Protein AF-A0A2V9VIH8-F1 (afdb_monomer_lite)

Structure (mmCIF, N/CA/C/O backbone):
data_AF-A0A2V9VIH8-F1
#
_entry.id   AF-A0A2V9VIH8-F1
#
loop_
_atom_site.group_PDB
_atom_site.id
_atom_site.type_symbol
_atom_site.label_atom_id
_atom_site.label_alt_id
_atom_site.label_comp_id
_atom_site.label_asym_id
_atom_site.label_entity_id
_atom_site.label_seq_id
_atom_site.pdbx_PDB_ins_code
_atom_site.Cartn_x
_atom_site.Cartn_y
_atom_site.Cartn_z
_atom_site.occupancy
_atom_site.B_iso_or_equiv
_atom_site.auth_seq_id
_atom_site.auth_comp_id
_atom_site.auth_asym_id
_atom_site.auth_atom_id
_atom_site.pdbx_PDB_model_num
ATOM 1 N N . MET A 1 1 ? -37.796 30.648 42.350 1.00 50.91 1 MET A N 1
ATOM 2 C CA . MET A 1 1 ? -36.746 29.745 41.835 1.00 50.91 1 MET A CA 1
ATOM 3 C C . MET A 1 1 ? -37.435 28.650 41.040 1.00 50.91 1 MET A C 1
ATOM 5 O O . MET A 1 1 ? -38.075 27.804 41.642 1.00 50.91 1 MET A O 1
ATOM 9 N N . CYS A 1 2 ? -37.424 28.723 39.710 1.00 44.06 2 CYS A N 1
ATOM 10 C CA . CYS A 1 2 ? -37.991 27.681 38.855 1.00 44.06 2 CYS A CA 1
ATOM 11 C C . CYS A 1 2 ? -36.970 27.425 37.746 1.00 44.06 2 CYS A C 1
ATOM 13 O O . CYS A 1 2 ? -36.815 28.237 36.836 1.00 44.06 2 CYS A O 1
ATOM 15 N N . SER A 1 3 ? -36.171 26.375 37.937 1.00 59.47 3 SER A N 1
ATOM 16 C CA . SER A 1 3 ? -35.103 25.967 37.030 1.00 59.47 3 SER A CA 1
ATOM 17 C C . SER A 1 3 ? -35.694 25.474 35.716 1.00 59.47 3 SER A C 1
ATOM 19 O O . SER A 1 3 ? -36.414 24.478 35.688 1.00 59.47 3 SER A O 1
ATOM 21 N N . LEU A 1 4 ? -35.354 26.158 34.627 1.00 59.91 4 LEU A N 1
ATOM 22 C CA . LEU A 1 4 ? -35.606 25.700 33.267 1.00 59.91 4 LEU A CA 1
ATOM 23 C C . LEU A 1 4 ? -34.530 24.669 32.905 1.00 59.91 4 LEU A C 1
ATOM 25 O O . LEU A 1 4 ? -33.389 25.014 32.608 1.00 59.91 4 LEU A O 1
ATOM 29 N N . LEU A 1 5 ? -34.892 23.391 32.983 1.00 57.50 5 LEU A N 1
ATOM 30 C CA . LEU A 1 5 ? -34.096 22.285 32.460 1.00 57.50 5 LE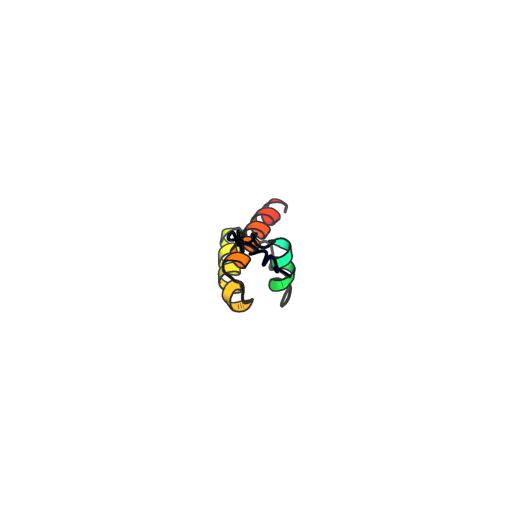U A CA 1
ATOM 31 C C . LEU A 1 5 ? -34.238 22.273 30.932 1.00 57.50 5 LEU A C 1
ATOM 33 O O . LEU A 1 5 ? -35.229 21.786 30.392 1.00 57.50 5 LEU A O 1
ATOM 37 N N . SER A 1 6 ? -33.250 22.836 30.239 1.00 61.25 6 SER A N 1
ATOM 38 C CA . SER A 1 6 ? -33.124 22.734 28.785 1.00 61.25 6 SER A CA 1
ATOM 39 C C . SER A 1 6 ? -32.774 21.299 28.398 1.00 61.25 6 SER A C 1
ATOM 41 O O . SER A 1 6 ? -31.646 20.845 28.582 1.00 61.25 6 SER A O 1
ATOM 43 N N . VAL A 1 7 ? -33.754 20.578 27.859 1.00 62.22 7 VAL A N 1
ATOM 44 C CA . VAL A 1 7 ? -33.570 19.240 27.293 1.00 62.22 7 VAL A CA 1
ATOM 45 C C . VAL A 1 7 ? -32.861 19.394 25.942 1.00 62.22 7 VAL A C 1
ATOM 47 O O . VAL A 1 7 ? -33.470 19.758 24.938 1.00 62.22 7 VAL A O 1
ATOM 50 N N . GLY A 1 8 ? -31.544 19.188 25.923 1.00 56.81 8 GLY A N 1
ATOM 51 C CA . GLY A 1 8 ? -30.758 19.155 24.691 1.00 56.81 8 GLY A CA 1
ATOM 52 C C . GLY A 1 8 ? -31.089 17.901 23.883 1.00 56.81 8 GLY A C 1
ATOM 53 O O . GLY A 1 8 ? -30.883 16.785 24.353 1.00 56.81 8 GLY A O 1
ATOM 54 N N . SER A 1 9 ? -31.616 18.081 22.672 1.00 61.78 9 SER A N 1
ATOM 55 C CA . SER A 1 9 ? -31.905 16.987 21.740 1.00 61.78 9 SER A CA 1
ATOM 56 C C . SER A 1 9 ? -30.606 16.382 21.198 1.00 61.78 9 SER A C 1
ATOM 58 O O . SER A 1 9 ? -29.837 17.054 20.514 1.00 61.78 9 SER A O 1
ATOM 60 N N . LEU A 1 10 ? -30.370 15.099 21.480 1.00 61.56 10 LEU A N 1
ATOM 61 C CA . LEU A 1 10 ? -29.297 14.301 20.882 1.00 61.56 10 LEU A CA 1
ATOM 62 C C . LEU A 1 10 ? -29.733 13.812 19.493 1.00 61.56 10 LEU A C 1
ATOM 64 O O . LEU A 1 10 ? -30.108 12.656 19.314 1.00 61.56 10 LEU A O 1
ATOM 68 N N . SER A 1 11 ? -29.681 14.693 18.495 1.00 58.97 11 SER A N 1
ATOM 69 C CA . SER A 1 11 ? -29.824 14.301 17.088 1.00 58.97 11 SER A CA 1
ATOM 70 C C . SER A 1 11 ? -28.481 13.805 16.548 1.00 58.97 11 SER A C 1
ATOM 72 O O . SER A 1 11 ? -27.767 14.519 15.849 1.00 58.97 11 SER A O 1
ATOM 74 N N . GLY A 1 12 ? -28.111 12.573 16.898 1.00 60.06 12 GLY A N 1
ATOM 75 C CA . GLY A 1 12 ? -26.979 11.873 16.293 1.00 60.06 12 GLY A CA 1
ATOM 76 C C . GLY A 1 12 ? -27.382 11.244 14.962 1.00 60.06 12 GLY A C 1
ATOM 77 O O . GLY A 1 12 ? -27.752 10.074 14.926 1.00 60.06 12 GLY A O 1
ATOM 78 N N . ALA A 1 13 ? -27.325 12.003 13.865 1.00 64.44 13 ALA A N 1
ATOM 79 C CA . ALA A 1 13 ? -27.402 11.403 12.534 1.00 64.44 13 ALA A CA 1
ATOM 80 C C . ALA A 1 13 ? -26.171 10.497 12.317 1.00 64.44 13 ALA A C 1
ATOM 82 O O . ALA A 1 13 ? -25.065 10.883 12.712 1.00 64.44 13 ALA A O 1
ATOM 83 N N . PRO A 1 14 ? -26.316 9.309 11.699 1.00 57.47 14 PRO A N 1
ATOM 84 C CA . PRO A 1 14 ? -25.173 8.468 11.379 1.00 57.47 14 PRO A CA 1
ATOM 85 C C . PRO A 1 14 ? -24.301 9.211 10.365 1.00 57.47 14 PRO A C 1
ATOM 87 O O . PRO A 1 14 ? -24.647 9.330 9.191 1.00 57.47 14 PRO A O 1
ATOM 90 N N . GLN A 1 15 ? -23.173 9.751 10.827 1.00 61.84 15 GLN A N 1
ATOM 91 C CA . GLN A 1 15 ? -22.174 10.324 9.938 1.00 61.84 15 GLN A CA 1
ATOM 92 C C . GLN A 1 15 ? -21.629 9.187 9.077 1.00 61.84 15 GLN A C 1
ATOM 94 O O . GLN A 1 15 ? -20.971 8.276 9.584 1.00 61.84 15 GLN A O 1
ATOM 99 N N . ALA A 1 16 ? -21.938 9.215 7.780 1.00 64.56 16 ALA A N 1
ATOM 100 C CA . ALA A 1 16 ? -21.344 8.299 6.822 1.00 64.56 16 ALA A CA 1
ATOM 101 C C . ALA A 1 16 ? -19.820 8.435 6.927 1.00 64.56 16 ALA A C 1
ATOM 103 O O . ALA A 1 16 ? -19.258 9.494 6.645 1.00 64.56 16 ALA A O 1
ATOM 104 N N . SER A 1 17 ? -19.149 7.382 7.398 1.00 71.75 17 SER A N 1
ATOM 105 C CA . SER A 1 17 ? -17.699 7.401 7.561 1.00 71.75 17 SER A CA 1
ATOM 106 C C . SER A 1 17 ? -17.055 7.614 6.193 1.00 71.75 17 SER A C 1
ATOM 108 O O . SER A 1 17 ? -17.269 6.796 5.293 1.00 71.75 17 SER A O 1
ATOM 110 N N . LYS A 1 18 ? -16.283 8.695 6.040 1.00 83.44 18 LYS A N 1
ATOM 111 C CA . LYS A 1 18 ? -15.536 8.997 4.813 1.00 83.44 18 LYS A CA 1
ATOM 112 C C . LYS A 1 18 ? -14.670 7.794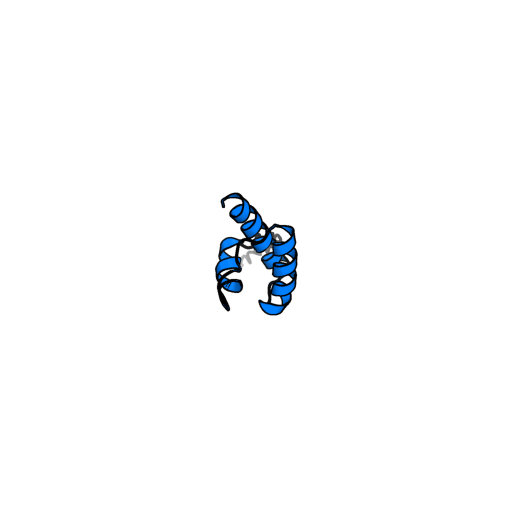 4.412 1.00 83.44 18 LYS A C 1
ATOM 114 O O . LYS A 1 18 ? -14.121 7.109 5.276 1.00 83.44 18 LYS A O 1
ATOM 119 N N . ALA A 1 19 ? -14.580 7.525 3.108 1.00 85.88 19 ALA A N 1
ATOM 120 C CA . ALA A 1 19 ? -13.694 6.486 2.592 1.00 85.88 19 ALA A CA 1
ATOM 121 C C . ALA A 1 19 ? -12.225 6.796 2.963 1.00 85.88 19 ALA A C 1
ATOM 123 O O . ALA A 1 19 ? -11.862 7.977 2.981 1.00 85.88 19 ALA A O 1
ATOM 124 N N . PRO A 1 20 ? -11.394 5.779 3.262 1.00 94.06 20 PRO A N 1
ATOM 125 C CA . PRO A 1 20 ? -9.971 5.983 3.526 1.00 94.06 20 PRO A CA 1
ATOM 126 C C . PRO A 1 20 ? -9.262 6.609 2.320 1.00 94.06 20 PRO A C 1
ATOM 128 O O . PRO A 1 20 ? -9.607 6.299 1.179 1.00 94.06 20 PRO A O 1
ATOM 131 N N . ASP A 1 21 ? -8.260 7.451 2.570 1.00 96.25 21 ASP A N 1
ATOM 132 C CA . ASP A 1 21 ? -7.374 7.954 1.519 1.00 96.25 21 ASP A CA 1
ATOM 133 C C . ASP A 1 21 ? -6.416 6.841 1.062 1.00 96.25 21 ASP A C 1
ATOM 135 O O . ASP A 1 21 ? -5.635 6.304 1.849 1.00 96.25 21 ASP A O 1
ATOM 139 N N . GLY A 1 22 ? -6.489 6.469 -0.217 1.00 96.50 22 GLY A N 1
ATOM 140 C CA . GLY A 1 22 ? -5.713 5.364 -0.771 1.00 96.50 22 GLY A CA 1
ATOM 141 C C . GLY A 1 22 ? -4.203 5.603 -0.74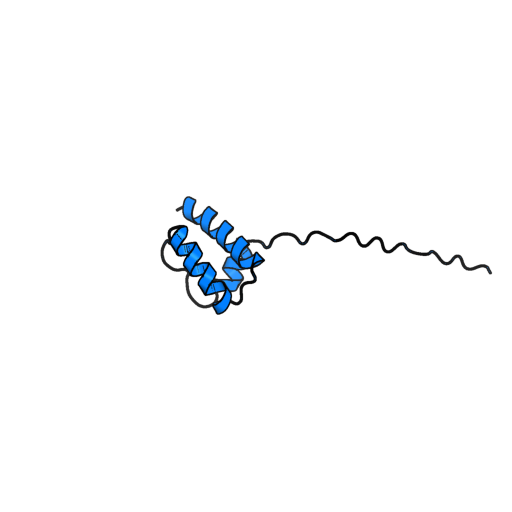8 1.00 96.50 22 GLY A C 1
ATOM 142 O O . GLY A 1 22 ? -3.455 4.653 -0.509 1.00 96.50 22 GLY A O 1
ATOM 143 N N . GLU A 1 23 ? -3.750 6.848 -0.933 1.00 96.69 23 GLU A N 1
ATOM 144 C CA . GLU A 1 23 ? -2.322 7.184 -0.890 1.00 96.69 23 GLU A CA 1
ATOM 145 C C . GLU A 1 23 ? -1.768 7.047 0.533 1.00 96.69 23 GLU A C 1
ATOM 147 O O . GLU A 1 23 ? -0.716 6.434 0.747 1.00 96.69 23 GLU A O 1
ATOM 152 N N . GLU A 1 24 ? -2.493 7.571 1.522 1.00 96.88 24 GLU A N 1
ATOM 153 C CA . GLU A 1 24 ? -2.115 7.469 2.930 1.00 96.88 24 GLU A CA 1
ATOM 154 C C . GLU A 1 24 ? -2.096 6.011 3.402 1.00 96.88 24 GLU A C 1
ATOM 156 O O . GLU A 1 24 ? -1.124 5.569 4.029 1.00 96.88 24 GLU A O 1
ATOM 161 N N . VAL A 1 25 ? -3.122 5.227 3.051 1.00 97.12 25 VAL A N 1
ATOM 162 C CA . VAL A 1 25 ? -3.171 3.797 3.385 1.00 97.12 25 VAL A CA 1
ATOM 163 C C . VAL A 1 25 ? -2.000 3.056 2.737 1.00 97.12 25 VAL A C 1
ATOM 165 O O . VAL A 1 25 ? -1.372 2.224 3.401 1.00 97.12 25 VAL A O 1
ATOM 168 N N . TYR A 1 26 ? -1.666 3.363 1.480 1.00 96.19 26 TYR A N 1
ATOM 169 C CA . TYR A 1 26 ? -0.534 2.761 0.779 1.00 96.19 26 TYR A CA 1
ATOM 170 C C . TYR A 1 26 ? 0.803 3.078 1.465 1.00 96.19 26 TYR A C 1
ATOM 172 O O . TYR A 1 26 ? 1.551 2.152 1.787 1.00 96.19 26 TYR A O 1
ATOM 180 N N . LYS A 1 27 ? 1.086 4.352 1.770 1.00 95.38 27 LYS A N 1
ATOM 181 C CA . LYS A 1 27 ? 2.329 4.763 2.457 1.00 95.38 27 LYS A CA 1
ATOM 182 C C . LYS A 1 27 ? 2.447 4.154 3.855 1.00 95.38 27 LYS A C 1
ATOM 184 O O . LYS A 1 27 ? 3.530 3.759 4.279 1.00 95.38 27 LYS A O 1
ATOM 189 N N . THR A 1 28 ? 1.326 4.047 4.563 1.00 95.62 28 THR A N 1
ATOM 190 C CA . THR A 1 28 ? 1.290 3.519 5.933 1.00 95.62 28 THR A CA 1
ATOM 191 C C . THR A 1 28 ? 1.497 2.004 5.984 1.00 95.62 28 THR A C 1
ATOM 193 O O . THR A 1 28 ? 2.134 1.493 6.908 1.00 95.62 28 THR A O 1
ATOM 196 N N . ASN A 1 29 ? 0.958 1.265 5.008 1.00 95.81 29 ASN A N 1
ATOM 197 C CA . ASN A 1 29 ? 0.867 -0.194 5.099 1.00 95.81 29 ASN A CA 1
ATOM 198 C C . ASN A 1 29 ? 1.722 -0.952 4.078 1.00 95.81 29 ASN A C 1
ATOM 200 O O . ASN A 1 29 ? 2.274 -1.9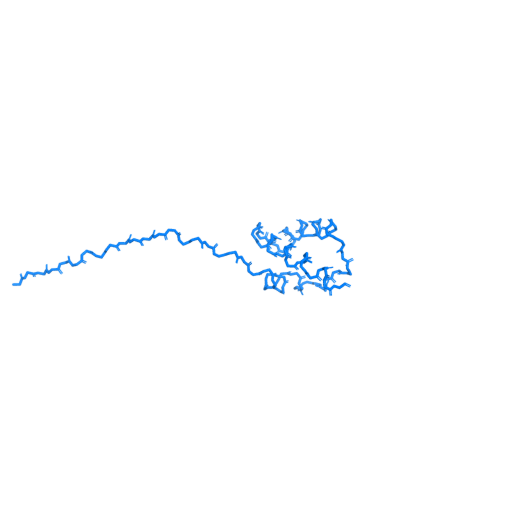96 4.420 1.00 95.81 29 ASN A O 1
ATOM 204 N N . CYS A 1 30 ? 1.847 -0.466 2.842 1.00 94.25 30 CYS A N 1
ATOM 205 C CA . CYS A 1 30 ? 2.480 -1.218 1.754 1.00 94.25 30 CYS A CA 1
ATOM 206 C C . CYS A 1 30 ? 4.005 -1.073 1.746 1.00 94.25 30 CYS A C 1
ATOM 208 O O . CYS A 1 30 ? 4.704 -2.048 1.489 1.00 94.25 30 CYS A O 1
ATOM 210 N N . THR A 1 31 ? 4.529 0.106 2.089 1.00 92.75 31 THR A N 1
ATOM 211 C CA . THR A 1 31 ? 5.977 0.385 2.089 1.00 92.75 31 THR A CA 1
ATOM 212 C C . THR A 1 31 ? 6.649 0.146 3.443 1.00 92.75 31 THR A C 1
ATOM 214 O O . THR A 1 31 ? 7.817 0.472 3.628 1.00 92.75 31 THR A O 1
ATOM 217 N N . ARG A 1 32 ? 5.923 -0.418 4.417 1.00 93.94 32 ARG A N 1
ATOM 218 C CA . ARG A 1 32 ? 6.419 -0.612 5.789 1.00 93.94 32 ARG A CA 1
ATOM 219 C C . ARG A 1 32 ? 7.420 -1.762 5.919 1.00 93.94 32 ARG A C 1
ATOM 221 O O . ARG A 1 32 ? 8.271 -1.730 6.801 1.00 93.94 32 ARG A O 1
ATOM 228 N N . CYS A 1 33 ? 7.291 -2.793 5.085 1.00 95.38 33 CYS A N 1
ATOM 229 C CA . CYS A 1 33 ? 8.098 -4.016 5.191 1.00 95.38 33 CYS A CA 1
ATOM 230 C C . CYS A 1 33 ? 9.071 -4.205 4.023 1.00 95.38 33 CYS A C 1
ATOM 232 O O . CYS A 1 33 ? 10.117 -4.821 4.195 1.00 95.38 33 CYS A O 1
ATOM 234 N N . HIS A 1 34 ? 8.729 -3.705 2.840 1.00 94.00 34 HIS A N 1
ATOM 235 C CA . HIS A 1 34 ? 9.559 -3.766 1.645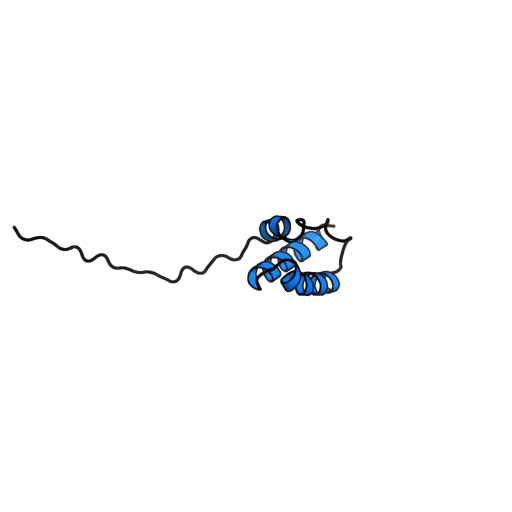 1.00 94.00 34 HIS A CA 1
ATOM 236 C C . HIS A 1 34 ? 9.156 -2.639 0.693 1.00 94.00 34 HIS A C 1
ATOM 238 O O . HIS A 1 34 ? 8.085 -2.048 0.831 1.00 94.00 34 HIS A O 1
ATOM 244 N N . ASN A 1 35 ? 9.992 -2.378 -0.309 1.00 90.25 35 ASN A N 1
ATOM 245 C CA . ASN A 1 35 ? 9.601 -1.517 -1.418 1.00 90.25 35 ASN A CA 1
ATOM 246 C C . ASN A 1 35 ? 8.521 -2.197 -2.257 1.00 90.25 35 ASN A C 1
ATOM 248 O O . ASN A 1 35 ? 8.474 -3.427 -2.359 1.00 90.25 35 ASN A O 1
ATOM 252 N N . THR A 1 36 ? 7.657 -1.399 -2.871 1.00 86.50 36 THR A N 1
ATOM 253 C CA . THR A 1 36 ? 6.617 -1.922 -3.755 1.00 86.50 36 THR A CA 1
ATOM 254 C C . THR A 1 36 ? 7.245 -2.702 -4.911 1.00 86.50 36 THR A C 1
ATOM 256 O O . THR A 1 36 ? 8.266 -2.265 -5.449 1.00 86.50 36 THR A O 1
ATOM 259 N N . PRO A 1 37 ? 6.675 -3.864 -5.284 1.00 84.44 37 PRO A N 1
ATOM 260 C CA . PRO A 1 37 ? 7.175 -4.650 -6.403 1.00 84.44 37 PRO A CA 1
ATOM 261 C C . PRO A 1 37 ? 7.218 -3.840 -7.711 1.00 84.44 37 PRO A C 1
ATOM 263 O O . PRO A 1 37 ? 6.501 -2.843 -7.834 1.00 84.44 37 PRO A O 1
ATOM 266 N N . PRO A 1 38 ? 8.006 -4.286 -8.707 1.00 82.81 38 PRO A N 1
ATOM 267 C CA . PRO A 1 38 ? 7.986 -3.717 -10.054 1.00 82.81 38 PRO A CA 1
ATOM 268 C C . PRO A 1 38 ? 6.567 -3.646 -10.622 1.00 82.81 38 PRO A C 1
ATOM 270 O O . PRO A 1 38 ? 5.690 -4.381 -10.170 1.00 82.81 38 PRO A O 1
ATOM 273 N N . ALA A 1 39 ? 6.365 -2.793 -11.631 1.00 80.62 39 ALA A N 1
ATOM 274 C CA . ALA A 1 39 ? 5.059 -2.515 -12.223 1.00 80.62 39 ALA A CA 1
ATOM 275 C C . ALA A 1 39 ? 4.210 -3.787 -12.410 1.00 80.62 39 ALA A C 1
ATOM 277 O O . ALA A 1 39 ? 4.557 -4.696 -13.167 1.00 80.62 39 ALA A O 1
ATOM 278 N N . LEU A 1 40 ? 3.095 -3.834 -11.683 1.00 87.06 40 LEU A N 1
ATOM 279 C CA . LEU A 1 40 ? 2.117 -4.910 -11.734 1.00 87.06 40 LEU A CA 1
ATOM 280 C C . LEU A 1 40 ? 0.941 -4.461 -12.592 1.00 87.06 40 LEU A C 1
ATOM 282 O O . LEU A 1 40 ? 0.433 -3.350 -12.430 1.00 87.06 40 LEU A O 1
ATOM 286 N N . ASN A 1 41 ? 0.454 -5.341 -13.465 1.00 90.06 41 ASN A N 1
ATOM 287 C CA . ASN A 1 41 ? -0.817 -5.081 -14.133 1.00 90.06 41 ASN A CA 1
ATOM 288 C C . ASN A 1 41 ? -1.987 -5.164 -13.134 1.00 90.06 41 ASN A C 1
ATOM 290 O O . ASN A 1 41 ? -1.879 -5.752 -12.058 1.00 90.06 41 ASN A O 1
ATOM 294 N N . GLU A 1 42 ? -3.151 -4.631 -13.507 1.00 90.50 42 GLU A N 1
ATOM 295 C CA . GLU A 1 42 ? -4.315 -4.535 -12.612 1.00 90.50 42 GLU A CA 1
ATOM 296 C C . GLU A 1 42 ? -4.751 -5.891 -12.016 1.00 90.50 42 GLU A C 1
ATOM 298 O O . GLU A 1 42 ? -5.198 -5.969 -10.869 1.00 90.50 42 GLU A O 1
ATOM 303 N N . ARG A 1 43 ? -4.622 -6.994 -12.771 1.00 92.19 43 ARG A N 1
ATOM 304 C CA . ARG A 1 43 ? -4.943 -8.341 -12.264 1.00 92.19 43 ARG A CA 1
ATOM 305 C C . ARG A 1 43 ? -3.924 -8.803 -11.225 1.00 92.19 43 ARG A C 1
ATOM 307 O O . ARG A 1 43 ? -4.327 -9.339 -10.197 1.00 92.19 43 ARG A O 1
ATOM 314 N N . GLN A 1 44 ? -2.637 -8.569 -11.464 1.00 93.50 44 GLN A N 1
ATOM 315 C CA . GLN A 1 44 ? -1.576 -8.883 -10.507 1.00 93.50 44 GLN A CA 1
ATOM 316 C C . GLN A 1 44 ? -1.724 -8.055 -9.226 1.00 93.50 44 GLN A C 1
ATOM 318 O O . GLN A 1 44 ? -1.679 -8.621 -8.135 1.00 93.50 44 GLN A O 1
ATOM 323 N N . SER A 1 45 ? -2.006 -6.754 -9.344 1.00 93.62 45 SER A N 1
ATOM 324 C CA . SER A 1 45 ? -2.254 -5.875 -8.194 1.00 93.62 45 SER A CA 1
ATOM 325 C C . SER A 1 45 ? -3.413 -6.376 -7.333 1.00 93.62 45 SER A C 1
ATOM 327 O O . SER A 1 45 ? -3.281 -6.427 -6.113 1.00 93.62 45 SER A O 1
ATOM 329 N N . ARG A 1 46 ? -4.509 -6.854 -7.943 1.00 94.88 46 ARG A N 1
ATOM 330 C CA . ARG A 1 46 ? -5.629 -7.468 -7.203 1.00 94.88 46 ARG A CA 1
ATOM 331 C C . ARG A 1 46 ? -5.202 -8.677 -6.374 1.00 94.88 46 ARG A C 1
ATOM 333 O O . ARG A 1 46 ? -5.600 -8.784 -5.216 1.00 94.88 46 ARG A O 1
ATOM 340 N N . VAL A 1 47 ? -4.395 -9.573 -6.943 1.00 96.25 47 VAL A N 1
ATOM 341 C CA . VAL A 1 47 ? -3.897 -10.762 -6.229 1.00 96.25 47 VAL A CA 1
ATOM 342 C C . VAL A 1 47 ? -2.977 -10.355 -5.078 1.00 96.25 47 VAL A C 1
ATOM 344 O O . VAL A 1 47 ? -3.137 -10.842 -3.958 1.00 96.25 47 VAL A O 1
ATOM 347 N N . VAL A 1 48 ? -2.052 -9.424 -5.327 1.00 95.38 48 VAL A N 1
ATOM 348 C CA . VAL A 1 48 ? -1.120 -8.932 -4.304 1.00 95.38 48 VAL A CA 1
ATOM 349 C C . VAL A 1 48 ? -1.868 -8.242 -3.169 1.00 95.38 48 VAL A C 1
ATOM 351 O O . VAL A 1 48 ? -1.634 -8.580 -2.012 1.00 95.38 48 VAL A O 1
ATOM 354 N N . VAL A 1 49 ? -2.809 -7.339 -3.458 1.00 96.19 49 VAL A N 1
ATOM 355 C CA . VAL A 1 49 ? -3.580 -6.660 -2.407 1.00 96.19 49 VAL A CA 1
ATOM 356 C C . VAL A 1 49 ? -4.456 -7.647 -1.639 1.00 96.19 49 VAL A C 1
ATOM 358 O O . VAL A 1 49 ? -4.522 -7.560 -0.415 1.00 96.19 49 VAL A O 1
ATOM 361 N N . ALA A 1 50 ? -5.058 -8.643 -2.300 1.00 96.62 50 ALA A N 1
ATOM 362 C CA . ALA A 1 50 ? -5.796 -9.701 -1.608 1.00 96.62 50 ALA A CA 1
ATOM 363 C C . ALA A 1 50 ? -4.908 -10.473 -0.618 1.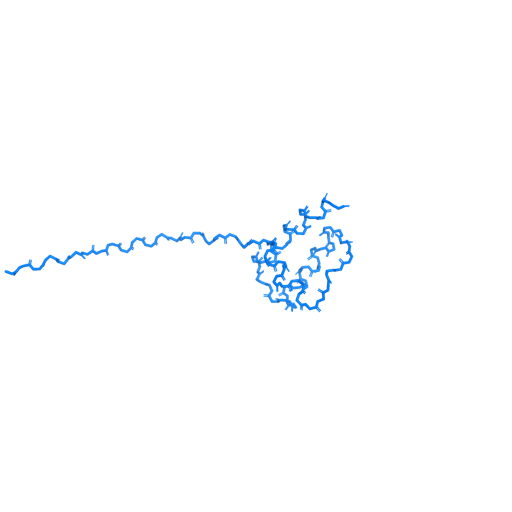00 96.62 50 ALA A C 1
ATOM 365 O O . ALA A 1 50 ? -5.320 -10.710 0.517 1.00 96.62 50 ALA A O 1
ATOM 366 N N . HIS A 1 51 ? -3.672 -10.799 -1.004 1.00 96.56 51 HIS A N 1
ATOM 367 C CA . HIS A 1 51 ? -2.696 -11.406 -0.100 1.00 96.56 51 HIS A CA 1
ATOM 368 C C . HIS A 1 51 ? -2.282 -10.445 1.033 1.00 96.56 51 HIS A C 1
ATOM 370 O O . HIS A 1 51 ? -2.220 -10.831 2.205 1.00 96.56 51 HIS A O 1
ATOM 376 N N . MET A 1 52 ? -2.062 -9.167 0.711 1.00 96.38 52 MET A N 1
ATOM 377 C CA . MET A 1 52 ? -1.652 -8.141 1.673 1.00 96.38 52 MET A CA 1
ATOM 378 C C . MET A 1 52 ? -2.740 -7.759 2.671 1.00 96.38 52 MET A C 1
ATOM 380 O O . MET A 1 52 ? -2.408 -7.291 3.753 1.00 96.38 52 MET A O 1
ATOM 384 N N . ARG A 1 53 ? -4.017 -8.042 2.407 1.00 97.31 53 ARG A N 1
ATOM 385 C CA . ARG A 1 53 ? -5.057 -7.913 3.440 1.00 97.31 53 ARG A CA 1
ATOM 386 C C . ARG A 1 53 ? -4.719 -8.678 4.705 1.00 97.31 53 ARG A C 1
ATOM 388 O O . ARG A 1 53 ? -4.865 -8.146 5.797 1.00 97.31 53 ARG A O 1
ATOM 395 N N . VAL A 1 54 ? -4.215 -9.897 4.546 1.00 96.19 54 VAL A N 1
ATOM 396 C CA . VAL A 1 54 ? -3.818 -10.738 5.675 1.00 96.19 54 VAL A CA 1
ATOM 397 C C . VAL A 1 54 ? -2.443 -10.322 6.194 1.00 96.19 54 VAL A C 1
ATOM 399 O O . VAL A 1 54 ? -2.252 -10.189 7.396 1.00 96.19 54 VAL A O 1
ATOM 402 N N . ARG A 1 55 ? -1.473 -10.095 5.300 1.00 96.31 55 ARG A N 1
ATOM 403 C CA . ARG A 1 55 ? -0.073 -9.853 5.696 1.00 96.31 55 ARG A CA 1
ATOM 404 C C . ARG A 1 55 ? 0.186 -8.458 6.268 1.00 96.31 55 ARG A C 1
ATOM 406 O O . ARG A 1 55 ? 1.003 -8.328 7.172 1.00 96.31 55 ARG A O 1
ATOM 413 N N . ALA A 1 56 ? -0.504 -7.442 5.759 1.00 95.94 56 ALA A N 1
ATOM 414 C CA . ALA A 1 56 ? -0.411 -6.053 6.202 1.00 95.94 56 ALA A CA 1
ATOM 415 C C . ALA A 1 56 ? -1.601 -5.627 7.081 1.00 95.94 56 ALA A C 1
ATOM 417 O O . ALA A 1 56 ? -1.677 -4.465 7.469 1.00 95.94 56 ALA A O 1
ATOM 418 N N . ASN A 1 57 ? -2.496 -6.563 7.426 1.00 95.06 57 ASN A N 1
ATOM 419 C CA . ASN A 1 57 ? -3.679 -6.327 8.258 1.00 95.06 57 ASN A CA 1
ATOM 420 C C . ASN A 1 57 ? -4.601 -5.218 7.706 1.00 95.06 57 ASN A C 1
ATOM 422 O O . ASN A 1 57 ? -5.079 -4.364 8.451 1.00 95.06 57 ASN A O 1
ATOM 426 N N . LEU A 1 58 ? -4.836 -5.215 6.389 1.00 96.75 58 LEU A N 1
ATOM 427 C CA . LEU A 1 58 ? -5.727 -4.240 5.755 1.00 96.75 58 LEU A CA 1
ATOM 428 C C . LEU A 1 58 ? -7.185 -4.637 5.968 1.00 96.75 58 LEU A C 1
ATOM 430 O O . LEU A 1 58 ? -7.596 -5.763 5.655 1.00 96.75 58 LEU A O 1
ATOM 434 N N . THR A 1 59 ? -8.002 -3.677 6.397 1.00 96.88 59 THR A N 1
ATOM 435 C CA . THR A 1 59 ? -9.453 -3.854 6.357 1.00 96.88 59 THR A CA 1
ATOM 436 C C . THR A 1 59 ? -9.938 -3.937 4.905 1.00 96.88 59 THR A C 1
ATOM 438 O O . THR A 1 59 ? -9.238 -3.566 3.962 1.00 96.88 59 THR A O 1
ATOM 441 N N . GLN A 1 60 ? -11.175 -4.398 4.690 1.00 96.25 60 GLN A N 1
ATOM 442 C CA . GLN A 1 60 ? -11.770 -4.392 3.346 1.00 96.25 60 GLN A CA 1
ATOM 443 C C . GLN A 1 60 ? -11.804 -2.980 2.736 1.00 96.25 60 GLN A C 1
ATOM 445 O O . GLN A 1 60 ? -11.607 -2.835 1.532 1.00 96.25 60 GLN A O 1
ATOM 450 N N . ARG A 1 61 ? -12.053 -1.950 3.557 1.00 96.50 61 ARG A N 1
ATOM 451 C CA . ARG A 1 61 ? -12.122 -0.555 3.101 1.00 96.50 61 ARG A CA 1
ATOM 452 C C . ARG A 1 61 ? -10.752 -0.052 2.661 1.00 96.50 61 ARG A C 1
ATOM 454 O O . ARG A 1 61 ? -10.645 0.514 1.580 1.00 96.50 61 ARG A O 1
ATOM 461 N N . ASP A 1 62 ? -9.723 -0.344 3.447 1.00 97.56 62 ASP A N 1
ATOM 462 C CA . ASP A 1 62 ? -8.337 0.036 3.153 1.00 97.56 62 ASP A CA 1
ATOM 463 C C . ASP A 1 62 ? -7.822 -0.665 1.896 1.00 97.56 62 ASP A C 1
ATOM 465 O O . ASP A 1 62 ? -7.224 -0.038 1.027 1.00 97.56 62 ASP A O 1
ATOM 469 N N . ALA A 1 63 ? -8.122 -1.958 1.752 1.00 97.62 63 ALA A N 1
ATOM 470 C CA . ALA A 1 63 ? -7.760 -2.718 0.562 1.00 97.62 63 ALA A CA 1
ATOM 471 C C . ALA A 1 63 ? -8.398 -2.137 -0.707 1.00 97.62 63 ALA A C 1
ATOM 473 O O . ALA A 1 63 ? -7.734 -2.034 -1.736 1.00 97.62 63 ALA A O 1
ATOM 474 N N . ASN A 1 64 ? -9.667 -1.724 -0.633 1.00 96.81 64 ASN A N 1
ATOM 475 C CA . ASN A 1 64 ? -10.337 -1.072 -1.754 1.00 96.81 64 ASN A CA 1
ATOM 476 C C . ASN A 1 64 ? -9.694 0.289 -2.063 1.00 96.81 64 ASN A C 1
ATOM 478 O O . ASN A 1 64 ? -9.395 0.556 -3.223 1.00 96.81 64 ASN A O 1
ATOM 482 N N . ALA A 1 65 ? -9.431 1.113 -1.043 1.00 97.25 65 ALA A N 1
ATOM 483 C CA . ALA A 1 65 ? -8.791 2.419 -1.211 1.00 97.25 65 ALA A CA 1
ATOM 484 C C . ALA A 1 65 ? -7.407 2.299 -1.876 1.00 97.25 65 ALA A C 1
ATOM 486 O O . ALA A 1 65 ? -7.122 2.998 -2.847 1.00 97.25 65 ALA A O 1
ATOM 487 N N . VAL A 1 66 ? -6.584 1.342 -1.433 1.00 96.31 66 VAL A N 1
ATOM 488 C CA . VAL A 1 66 ? -5.276 1.057 -2.047 1.00 96.31 66 VAL A CA 1
ATOM 489 C C . VAL A 1 66 ? -5.425 0.548 -3.476 1.00 96.31 66 VAL A C 1
ATOM 491 O O . VAL A 1 66 ? -4.669 0.969 -4.343 1.00 96.31 66 VAL A O 1
ATOM 494 N N . MET A 1 67 ? -6.391 -0.330 -3.763 1.00 95.94 67 MET A N 1
ATOM 495 C CA . MET A 1 67 ? -6.621 -0.801 -5.134 1.00 95.94 67 MET A CA 1
ATOM 496 C C . MET A 1 67 ? -6.981 0.339 -6.089 1.00 95.94 67 MET A C 1
ATOM 498 O O . MET A 1 67 ? -6.494 0.345 -7.219 1.00 95.94 67 MET A O 1
ATOM 502 N N . HIS A 1 68 ? -7.805 1.290 -5.643 1.00 95.00 68 HIS A N 1
ATOM 503 C CA . HIS A 1 68 ? -8.130 2.485 -6.421 1.00 95.00 68 HIS A CA 1
ATOM 504 C C . HIS A 1 68 ? -6.883 3.335 -6.672 1.00 95.00 68 HIS A C 1
ATOM 506 O O . HIS A 1 68 ? -6.560 3.599 -7.829 1.00 95.00 68 HIS A O 1
ATOM 512 N N . TYR A 1 69 ? -6.127 3.645 -5.616 1.00 95.06 69 TYR A N 1
ATOM 513 C CA . TYR A 1 69 ? -4.877 4.397 -5.723 1.00 95.06 69 TYR A CA 1
ATOM 514 C C . TYR A 1 69 ? -3.877 3.728 -6.680 1.00 95.06 69 TYR A C 1
ATOM 516 O O . TYR A 1 69 ? -3.352 4.369 -7.588 1.00 95.06 69 TYR A O 1
ATOM 524 N N . LEU A 1 70 ? -3.641 2.420 -6.548 1.00 92.56 70 LEU A N 1
ATOM 525 C CA . LEU A 1 70 ? -2.729 1.690 -7.431 1.00 92.56 70 LEU A CA 1
ATOM 526 C C . LEU A 1 70 ? -3.204 1.696 -8.889 1.00 92.56 70 LEU A C 1
ATOM 528 O O . LEU A 1 70 ? -2.378 1.812 -9.788 1.00 92.56 70 LEU A O 1
ATOM 532 N N . ALA A 1 71 ? -4.510 1.581 -9.142 1.00 90.62 71 ALA A N 1
ATOM 533 C CA . ALA A 1 71 ? -5.057 1.608 -10.498 1.00 90.62 71 ALA A CA 1
ATOM 534 C C . ALA A 1 71 ? -4.933 2.991 -11.156 1.00 90.62 71 ALA A C 1
ATOM 536 O O . ALA A 1 71 ? -4.691 3.075 -12.359 1.00 90.62 71 ALA A O 1
ATOM 537 N N . GLU A 1 72 ? -5.082 4.066 -10.383 1.00 90.75 72 GLU A N 1
ATOM 538 C CA . GLU A 1 72 ? -4.885 5.441 -10.850 1.00 90.75 72 GLU A CA 1
ATOM 539 C C . GLU A 1 72 ? -3.410 5.716 -11.160 1.00 90.75 72 GLU A C 1
ATOM 541 O O . GLU A 1 72 ? -3.093 6.268 -12.210 1.00 90.75 72 GLU A O 1
ATOM 546 N N . ASN A 1 73 ? -2.498 5.251 -10.303 1.00 87.19 73 ASN A N 1
ATOM 547 C CA . ASN A 1 73 ? -1.061 5.479 -10.464 1.00 87.19 73 ASN A CA 1
ATOM 548 C C . ASN A 1 73 ? -0.400 4.536 -11.484 1.00 87.19 73 ASN A C 1
ATOM 550 O O . ASN A 1 73 ? 0.618 4.893 -12.069 1.00 87.19 73 ASN A O 1
ATOM 554 N N . ALA A 1 74 ? -0.987 3.368 -11.757 1.00 80.56 74 ALA A N 1
ATOM 555 C CA . ALA A 1 74 ? -0.524 2.464 -12.813 1.00 80.56 74 ALA A CA 1
ATOM 556 C C . ALA A 1 74 ? -0.838 2.965 -14.234 1.00 80.56 74 ALA A C 1
ATOM 558 O O . ALA A 1 74 ? -0.293 2.428 -15.189 1.00 80.56 74 ALA A O 1
ATOM 559 N N . ARG A 1 75 ? -1.731 3.954 -14.391 1.00 61.31 75 ARG A N 1
ATOM 560 C CA . ARG A 1 75 ? -2.028 4.600 -15.687 1.00 61.31 75 ARG A CA 1
ATOM 561 C C . ARG A 1 75 ? -1.115 5.788 -15.987 1.00 61.31 75 ARG A C 1
ATOM 563 O O . ARG A 1 75 ? -1.081 6.251 -17.121 1.00 61.31 75 ARG A O 1
ATOM 570 N N . SER A 1 76 ? -0.438 6.296 -14.963 1.00 58.09 76 SER A N 1
ATOM 571 C CA . SER A 1 76 ? 0.433 7.472 -15.031 1.00 58.09 76 SER A CA 1
ATOM 572 C C . SER A 1 76 ? 1.899 7.113 -15.301 1.00 58.09 76 SER A C 1
ATOM 574 O O . SER A 1 76 ? 2.754 7.993 -15.254 1.00 58.09 76 SER A O 1
ATOM 576 N N . ASN A 1 77 ? 2.182 5.832 -15.549 1.00 47.19 77 ASN A N 1
ATOM 577 C CA . ASN A 1 77 ? 3.502 5.236 -15.750 1.00 47.19 77 ASN A CA 1
ATOM 578 C C . ASN A 1 77 ? 3.456 4.339 -16.992 1.00 47.19 77 ASN A C 1
ATOM 580 O O . ASN A 1 77 ? 4.480 4.256 -17.701 1.00 47.19 77 ASN A O 1
#

Radius of gyration: 20.74 Å; chains: 1; bounding box: 48×41×58 Å

pLDDT: mean 84.49, std 15.84, range [44.06, 97.62]

Foldseek 3Di:
DDDDDPDDDPPDDPDPDDQDAQVVLCVVFVPPPHDDDPQDDLVRLLVVLVVSCVVRVDDPRNSVNVSVVSVVVSVVD

Secondary structure (DSSP, 8-state):
----------------PPPPPHHHHHHHHTTTTSPPPS---HHHHHHHHHHHHHHTT--HHHHHHHHHHHHHHTT--

Sequence (77 aa):
MCSLLSVGSLSGAPQASKAPDGEEVYKTNCTRCHNTPPALNERQSRVVVAHMRVRANLTQRDANAVMHYLAENARSN